Protein AF-A0A8J6M9S4-F1 (afdb_monomer)

Sequence (95 aa):
MAKPESNLDALMQDPKAASLLKNKDLLKNLVQSPDTQRLMQLLSQDGSDGLKRAAASAAKGDAGALMGIVNQVMQSKEGAGLIERIQQAAVQDKK

Structure (mmCIF, N/CA/C/O backbone):
data_AF-A0A8J6M9S4-F1
#
_entry.id   AF-A0A8J6M9S4-F1
#
loop_
_atom_site.group_PDB
_atom_site.id
_atom_site.type_symbol
_atom_site.label_atom_id
_atom_site.label_alt_id
_atom_site.label_comp_id
_atom_site.label_asym_id
_atom_site.label_entity_id
_atom_site.label_seq_id
_atom_site.pdbx_PDB_ins_code
_atom_site.Cartn_x
_atom_site.Cartn_y
_atom_site.Cartn_z
_atom_site.occupancy
_atom_site.B_iso_or_equiv
_atom_site.auth_seq_id
_atom_site.auth_comp_id
_atom_site.auth_asym_id
_atom_site.auth_atom_id
_atom_site.pdbx_PDB_model_num
ATOM 1 N N . MET A 1 1 ? 9.780 12.540 -27.647 1.00 37.41 1 MET A N 1
ATOM 2 C CA . MET A 1 1 ? 10.484 11.996 -26.466 1.00 37.41 1 MET A CA 1
ATOM 3 C C . MET A 1 1 ? 9.515 12.070 -25.296 1.00 37.41 1 MET A C 1
ATOM 5 O O . MET A 1 1 ? 9.291 13.163 -24.792 1.00 37.41 1 MET A O 1
ATOM 9 N N . ALA A 1 2 ? 8.845 10.969 -24.949 1.00 47.00 2 ALA A N 1
ATOM 10 C CA . ALA A 1 2 ? 7.998 10.932 -23.757 1.00 47.00 2 ALA A CA 1
ATOM 11 C C . ALA A 1 2 ? 8.922 10.856 -22.536 1.00 47.00 2 ALA A C 1
ATOM 13 O O . ALA A 1 2 ? 9.808 10.002 -22.491 1.00 47.00 2 ALA A O 1
ATOM 14 N N . LYS A 1 3 ? 8.784 11.798 -21.599 1.00 54.31 3 LYS A N 1
ATOM 15 C CA . LYS A 1 3 ? 9.473 11.719 -20.307 1.00 54.31 3 LYS A CA 1
ATOM 16 C C . LYS A 1 3 ? 8.988 10.439 -19.617 1.00 54.31 3 LYS A C 1
ATOM 18 O O . LYS A 1 3 ? 7.778 10.220 -19.630 1.00 54.31 3 LYS A O 1
ATOM 23 N N . PRO A 1 4 ? 9.868 9.604 -19.044 1.00 53.12 4 PRO A N 1
ATOM 24 C CA . PRO A 1 4 ? 9.409 8.552 -18.155 1.00 53.12 4 PRO A CA 1
ATOM 25 C C . PRO A 1 4 ? 8.787 9.260 -16.949 1.00 53.12 4 PRO A C 1
ATOM 27 O O . PRO A 1 4 ? 9.504 9.824 -16.125 1.00 53.12 4 PRO A O 1
ATOM 30 N N . GLU A 1 5 ? 7.457 9.346 -16.910 1.00 57.12 5 GLU A N 1
ATOM 31 C CA . GLU A 1 5 ? 6.743 9.764 -15.707 1.00 57.12 5 GLU A CA 1
ATOM 32 C C . GLU A 1 5 ? 7.127 8.758 -14.631 1.00 57.12 5 GLU A C 1
ATOM 34 O O . GLU A 1 5 ? 6.849 7.562 -14.752 1.00 57.12 5 GLU A O 1
ATOM 39 N N . SER A 1 6 ? 7.879 9.212 -13.630 1.00 62.41 6 SER A N 1
ATOM 40 C CA . SER A 1 6 ? 8.306 8.312 -12.573 1.00 62.41 6 SER A CA 1
ATOM 41 C C . SER A 1 6 ? 7.063 7.895 -11.799 1.00 62.41 6 SER A C 1
ATOM 43 O O . SER A 1 6 ? 6.102 8.647 -11.669 1.00 62.41 6 SER A O 1
ATOM 45 N N . ASN A 1 7 ? 7.088 6.709 -11.209 1.00 67.62 7 ASN A N 1
ATOM 46 C CA . ASN A 1 7 ? 5.992 6.186 -10.383 1.00 67.62 7 ASN A CA 1
ATOM 47 C C . ASN A 1 7 ? 5.563 7.192 -9.302 1.00 67.62 7 ASN A C 1
ATOM 49 O O . ASN A 1 7 ? 4.400 7.256 -8.920 1.00 67.62 7 ASN A O 1
ATOM 53 N N . LEU A 1 8 ? 6.530 7.978 -8.817 1.00 67.88 8 LEU A N 1
ATOM 54 C CA . LEU A 1 8 ? 6.322 9.057 -7.864 1.00 67.88 8 LEU A CA 1
ATOM 55 C C . LEU A 1 8 ? 5.534 10.230 -8.468 1.00 67.88 8 LEU A C 1
ATOM 57 O O . LEU A 1 8 ? 4.665 10.763 -7.791 1.00 67.88 8 LEU A O 1
ATOM 61 N N . ASP A 1 9 ? 5.791 10.592 -9.727 1.00 72.25 9 ASP A N 1
ATOM 62 C CA . ASP A 1 9 ? 5.028 11.609 -10.461 1.00 72.25 9 ASP A CA 1
ATOM 63 C C . ASP A 1 9 ? 3.580 11.152 -10.677 1.00 72.25 9 ASP A C 1
ATOM 65 O O . ASP A 1 9 ? 2.655 11.914 -10.407 1.00 72.25 9 ASP A O 1
ATOM 69 N N . ALA A 1 10 ? 3.367 9.887 -11.059 1.00 70.88 10 ALA A N 1
ATOM 70 C CA . ALA A 1 10 ? 2.025 9.311 -11.194 1.00 70.88 10 ALA A CA 1
ATOM 71 C C . ALA A 1 10 ? 1.267 9.297 -9.851 1.00 70.88 10 ALA A C 1
ATOM 73 O O . ALA A 1 10 ? 0.079 9.612 -9.791 1.00 70.88 10 ALA A O 1
ATOM 74 N N . LEU A 1 11 ? 1.965 9.008 -8.747 1.00 70.88 11 LEU A N 1
ATOM 75 C CA . LEU A 1 11 ? 1.389 9.093 -7.402 1.00 70.88 11 LEU A CA 1
ATOM 76 C C . LEU A 1 11 ? 1.080 10.543 -6.988 1.00 70.88 11 LEU A C 1
ATOM 78 O O . LEU A 1 11 ? 0.133 10.784 -6.247 1.00 70.88 11 LEU A O 1
ATOM 82 N N . MET A 1 12 ? 1.870 11.514 -7.450 1.00 77.69 12 MET A N 1
ATOM 83 C CA . MET A 1 12 ? 1.632 12.942 -7.214 1.00 77.69 12 MET A CA 1
ATOM 84 C C . MET A 1 12 ? 0.512 13.522 -8.088 1.00 77.69 12 MET A C 1
ATOM 86 O O . MET A 1 12 ? -0.062 14.549 -7.723 1.00 77.69 12 MET A O 1
ATOM 90 N N . GLN A 1 13 ? 0.191 12.883 -9.214 1.00 78.38 13 GLN A N 1
ATOM 91 C CA . GLN A 1 13 ? -0.968 13.235 -10.036 1.00 78.38 13 GLN A CA 1
ATOM 92 C C . GLN A 1 13 ? -2.288 12.803 -9.394 1.00 78.38 13 GLN A C 1
ATOM 94 O O . GLN A 1 13 ? -3.302 13.469 -9.605 1.00 78.38 13 GLN A O 1
ATOM 99 N N . ASP A 1 14 ? -2.289 11.744 -8.576 1.00 77.19 14 ASP A N 1
ATOM 100 C CA . ASP A 1 14 ? -3.464 11.400 -7.783 1.00 77.19 14 ASP A CA 1
ATOM 101 C C . ASP A 1 14 ? -3.612 12.381 -6.600 1.00 77.19 14 ASP A C 1
ATOM 103 O O . ASP A 1 14 ? -2.763 12.426 -5.705 1.00 77.19 14 ASP A O 1
ATOM 107 N N . PRO A 1 15 ? -4.691 13.181 -6.539 1.00 78.44 15 PRO A N 1
ATOM 108 C CA . PRO A 1 15 ? -4.840 14.219 -5.524 1.00 78.44 15 PRO A CA 1
ATOM 109 C C . PRO A 1 15 ? -4.954 13.656 -4.102 1.00 78.44 15 PRO A C 1
ATOM 111 O O . PRO A 1 15 ? -4.621 14.356 -3.139 1.00 78.44 15 PRO A O 1
ATOM 114 N N . LYS A 1 16 ? -5.401 12.403 -3.934 1.00 75.12 16 LYS A N 1
ATOM 115 C CA . LYS A 1 16 ? -5.493 11.763 -2.615 1.00 75.12 16 LYS A CA 1
ATOM 116 C C . LYS A 1 16 ? -4.110 11.307 -2.164 1.00 75.12 16 LYS A C 1
ATOM 118 O O . LYS A 1 16 ? -3.700 11.646 -1.055 1.00 75.12 16 LYS A O 1
ATOM 123 N N . ALA A 1 17 ? -3.364 10.629 -3.030 1.00 79.88 17 ALA A N 1
ATOM 124 C CA . ALA A 1 17 ? -2.004 10.202 -2.739 1.00 79.88 17 ALA A CA 1
ATOM 125 C C . ALA A 1 17 ? -1.052 11.395 -2.570 1.00 79.88 17 ALA A C 1
ATOM 127 O O . ALA A 1 17 ? -0.288 11.421 -1.610 1.00 79.88 17 ALA A O 1
ATOM 128 N N . ALA A 1 18 ? -1.169 12.444 -3.385 1.00 82.81 18 ALA A N 1
ATOM 129 C CA . ALA A 1 18 ? -0.420 13.687 -3.201 1.00 82.81 18 ALA A CA 1
ATOM 130 C C . ALA A 1 18 ? -0.701 14.350 -1.841 1.00 82.81 18 ALA A C 1
ATOM 132 O O . ALA A 1 18 ? 0.213 14.871 -1.201 1.00 82.81 18 ALA A O 1
ATOM 133 N N . SER A 1 19 ? -1.953 14.315 -1.370 1.00 80.19 19 SER A N 1
ATOM 134 C CA . SER A 1 19 ? -2.327 14.839 -0.047 1.00 80.19 19 SER A CA 1
ATOM 135 C C . SER A 1 19 ? -1.722 14.011 1.091 1.00 80.19 19 SER A C 1
ATOM 137 O O . SER A 1 19 ? -1.221 14.580 2.059 1.00 80.19 19 SER A O 1
ATOM 139 N N . LEU A 1 20 ? -1.702 12.682 0.954 1.00 80.94 20 LEU A N 1
ATOM 140 C CA . LEU A 1 20 ? -1.048 11.780 1.908 1.00 80.94 20 LEU A CA 1
ATOM 141 C C . LEU A 1 20 ? 0.476 11.968 1.915 1.00 80.94 20 LEU A C 1
ATOM 143 O O . LEU A 1 20 ? 1.080 12.024 2.978 1.00 80.94 20 LEU A O 1
ATOM 147 N N . LEU A 1 21 ? 1.101 12.145 0.748 1.00 81.62 21 LEU A N 1
ATOM 148 C CA . LEU A 1 21 ? 2.538 12.425 0.634 1.00 81.62 21 LEU A CA 1
ATOM 149 C C . LEU A 1 21 ? 2.924 13.768 1.272 1.00 81.62 21 LEU A C 1
ATOM 151 O O . LEU A 1 21 ? 4.006 13.890 1.850 1.00 81.62 21 LEU A O 1
ATOM 155 N N . LYS A 1 22 ? 2.045 14.775 1.180 1.00 83.94 22 LYS A N 1
ATOM 156 C CA . LYS A 1 22 ? 2.223 16.070 1.854 1.00 83.94 22 LYS A CA 1
ATOM 157 C C . LYS A 1 22 ? 2.077 15.951 3.374 1.00 83.94 22 LYS A C 1
ATOM 159 O O . LYS A 1 22 ? 2.805 16.631 4.093 1.00 83.94 22 LYS A O 1
ATOM 164 N N . ASN A 1 23 ? 1.209 15.062 3.857 1.00 86.38 23 ASN A N 1
ATOM 165 C CA . ASN A 1 23 ? 1.025 14.790 5.281 1.00 86.38 23 ASN A CA 1
ATOM 166 C C . ASN A 1 23 ? 1.857 13.589 5.757 1.00 86.38 23 ASN A C 1
ATOM 168 O O . ASN A 1 23 ? 1.374 12.462 5.884 1.00 86.38 23 ASN A O 1
ATOM 172 N N . LYS A 1 24 ? 3.125 13.856 6.086 1.00 82.56 24 LYS A N 1
ATOM 173 C CA . LYS A 1 24 ? 4.083 12.833 6.534 1.00 82.56 24 LYS A CA 1
ATOM 174 C C . LYS A 1 24 ? 3.639 12.059 7.779 1.00 82.56 24 LYS A C 1
ATOM 176 O O . LYS A 1 24 ? 3.932 10.871 7.850 1.00 82.56 24 LYS A O 1
ATOM 181 N N . ASP A 1 25 ? 2.972 12.694 8.740 1.00 86.12 25 ASP A N 1
ATOM 182 C CA . ASP A 1 25 ? 2.501 12.027 9.965 1.00 86.12 25 ASP A CA 1
ATOM 183 C C . ASP A 1 25 ? 1.385 11.023 9.672 1.00 86.12 25 ASP A C 1
ATOM 185 O O . ASP A 1 25 ? 1.442 9.879 10.107 1.00 86.12 25 ASP A O 1
ATOM 189 N N . LEU A 1 26 ? 0.441 11.415 8.823 1.00 83.31 26 LEU A N 1
ATOM 190 C CA . LEU A 1 26 ? -0.636 10.563 8.321 1.00 83.31 26 LEU A CA 1
ATOM 191 C C . LEU A 1 26 ? -0.093 9.389 7.505 1.00 83.31 26 LEU A C 1
ATOM 193 O O . LEU A 1 26 ? -0.496 8.248 7.709 1.00 83.31 26 LEU A O 1
ATOM 197 N N . LEU A 1 27 ? 0.878 9.650 6.625 1.00 84.38 27 LEU A N 1
ATOM 198 C CA . LEU A 1 27 ? 1.565 8.600 5.878 1.00 84.38 27 LEU A CA 1
ATOM 199 C C . LEU A 1 27 ? 2.324 7.645 6.807 1.00 84.38 27 LEU A C 1
ATOM 201 O O . LEU A 1 27 ? 2.275 6.436 6.602 1.00 84.38 27 LEU A O 1
ATOM 205 N N . LYS A 1 28 ? 3.012 8.160 7.833 1.00 85.81 28 LYS A N 1
ATOM 206 C CA . LYS A 1 28 ? 3.703 7.331 8.831 1.00 85.81 28 LYS A CA 1
ATOM 207 C C . LYS A 1 28 ? 2.722 6.468 9.613 1.00 85.81 28 LYS A C 1
ATOM 209 O O . LYS A 1 28 ? 2.943 5.265 9.687 1.00 85.81 28 LYS A O 1
ATOM 214 N N . 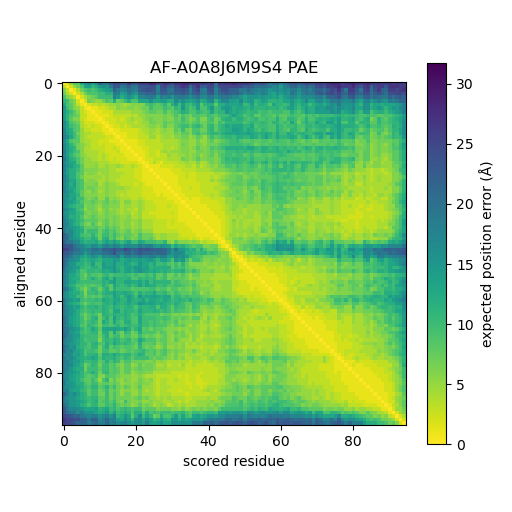ASN A 1 29 ? 1.635 7.051 10.114 1.00 87.00 29 ASN A N 1
ATOM 215 C CA . ASN A 1 29 ? 0.580 6.324 10.819 1.00 87.00 29 ASN A CA 1
ATOM 216 C C . ASN A 1 29 ? -0.027 5.238 9.927 1.00 87.00 29 ASN A C 1
ATOM 218 O O . ASN A 1 29 ? -0.220 4.108 10.368 1.00 87.00 29 ASN A O 1
ATOM 222 N N . LEU A 1 30 ? -0.249 5.548 8.648 1.00 86.25 30 LEU A N 1
ATOM 223 C CA . LEU A 1 30 ? -0.747 4.584 7.677 1.00 86.25 30 LEU A CA 1
A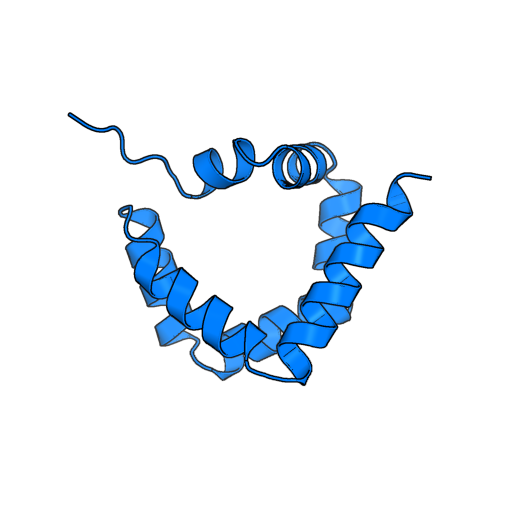TOM 224 C C . LEU A 1 30 ? 0.256 3.453 7.442 1.00 86.25 30 LEU A C 1
ATOM 226 O O . LEU A 1 30 ? -0.130 2.295 7.491 1.00 86.25 30 LEU A O 1
ATOM 230 N N . VAL A 1 31 ? 1.540 3.750 7.228 1.00 86.12 31 VAL A N 1
ATOM 231 C CA . VAL A 1 31 ? 2.591 2.737 7.000 1.00 86.12 31 VAL A CA 1
ATOM 232 C C . VAL A 1 31 ? 2.842 1.874 8.240 1.00 86.12 31 VAL A C 1
ATOM 234 O O . VAL A 1 31 ? 3.126 0.684 8.114 1.00 86.12 31 VAL A O 1
ATOM 237 N N . GLN A 1 32 ? 2.721 2.457 9.432 1.00 87.00 32 GLN A N 1
ATOM 238 C CA . GLN A 1 32 ? 2.836 1.752 10.709 1.00 87.00 32 GLN A CA 1
ATOM 239 C C . GLN A 1 32 ? 1.546 1.030 11.113 1.00 87.00 32 GLN A C 1
ATOM 241 O O . GLN A 1 32 ? 1.563 0.275 12.082 1.00 87.00 32 GLN A O 1
ATOM 246 N N . SER A 1 33 ? 0.446 1.233 10.379 1.00 89.50 33 SER A N 1
ATOM 247 C CA . SER A 1 33 ? -0.813 0.547 10.640 1.00 89.50 33 SER A CA 1
ATOM 248 C C . SER A 1 33 ? -0.652 -0.965 10.451 1.00 89.50 33 SER A C 1
ATOM 250 O O . SER A 1 33 ? -0.048 -1.398 9.458 1.00 89.50 33 SER A O 1
ATOM 252 N N . PRO A 1 34 ? -1.240 -1.784 11.342 1.00 87.94 34 PRO A N 1
ATOM 253 C CA . PRO A 1 34 ? -1.220 -3.236 11.210 1.00 87.94 34 PRO A CA 1
ATOM 254 C C . PRO A 1 34 ? -1.799 -3.713 9.873 1.00 87.94 34 PRO A C 1
ATOM 256 O O . PRO A 1 34 ? -1.287 -4.681 9.309 1.00 87.94 34 PRO A O 1
ATOM 259 N N . ASP A 1 35 ? -2.806 -3.026 9.320 1.00 87.94 35 ASP A N 1
ATOM 260 C CA . ASP A 1 35 ? -3.371 -3.385 8.014 1.00 87.94 35 ASP A CA 1
A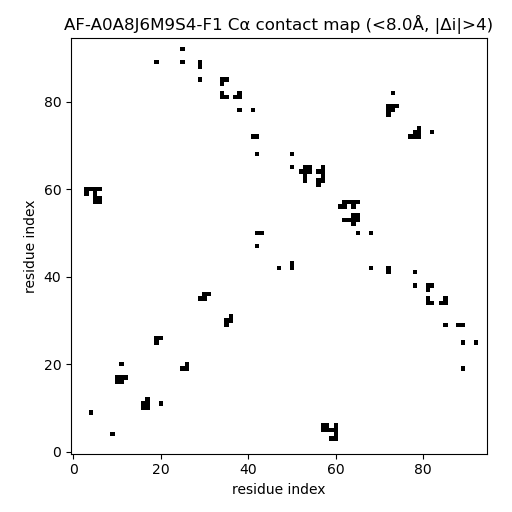TOM 261 C C . ASP A 1 35 ? -2.358 -3.160 6.877 1.00 87.94 35 ASP A C 1
ATOM 263 O O . ASP A 1 35 ? -2.208 -4.012 6.001 1.00 87.94 35 ASP A O 1
ATOM 267 N N . THR A 1 36 ? -1.588 -2.067 6.909 1.00 87.00 36 THR A N 1
ATOM 268 C CA . THR A 1 36 ? -0.550 -1.792 5.899 1.00 87.00 36 THR A CA 1
ATOM 269 C C . THR A 1 36 ? 0.640 -2.733 6.035 1.00 87.00 36 THR A C 1
ATOM 271 O O . THR A 1 36 ? 1.184 -3.196 5.032 1.00 87.00 36 THR A O 1
ATOM 274 N N . GLN A 1 37 ? 1.025 -3.083 7.263 1.00 89.19 37 GLN A N 1
ATOM 275 C CA . GLN A 1 37 ? 2.052 -4.097 7.504 1.00 89.19 37 GLN A CA 1
ATOM 276 C C . GLN A 1 37 ? 1.612 -5.473 6.989 1.00 89.19 37 GLN A C 1
ATOM 278 O O . GLN A 1 37 ? 2.402 -6.165 6.346 1.00 89.19 37 GLN A O 1
ATOM 283 N N . ARG A 1 38 ? 0.346 -5.853 7.206 1.00 88.88 38 ARG A N 1
ATOM 284 C CA . ARG A 1 38 ? -0.248 -7.082 6.655 1.00 88.88 38 ARG A CA 1
ATOM 285 C C . ARG A 1 38 ? -0.299 -7.061 5.131 1.00 88.88 38 ARG A C 1
ATOM 287 O O . ARG A 1 38 ? 0.083 -8.047 4.507 1.00 88.88 38 ARG A O 1
ATOM 294 N N . LEU A 1 39 ? -0.686 -5.936 4.530 1.00 85.38 39 LEU A N 1
ATOM 295 C CA . LEU A 1 39 ? -0.674 -5.764 3.078 1.00 85.38 39 LEU A CA 1
ATOM 296 C C . LEU A 1 39 ? 0.742 -5.942 2.513 1.00 85.38 39 LEU A C 1
ATOM 298 O O . LEU A 1 39 ? 0.933 -6.700 1.568 1.00 85.38 39 LEU A O 1
ATOM 302 N N . MET A 1 40 ? 1.745 -5.305 3.122 1.00 84.06 40 MET A N 1
ATOM 303 C CA . MET A 1 40 ? 3.152 -5.463 2.737 1.00 84.06 40 MET A CA 1
ATOM 304 C C . MET A 1 40 ? 3.630 -6.907 2.899 1.00 84.06 40 MET A C 1
ATOM 306 O O . MET A 1 40 ? 4.374 -7.400 2.053 1.00 84.06 40 MET A O 1
ATOM 310 N N . GLN A 1 41 ? 3.200 -7.603 3.954 1.00 84.81 41 GLN A N 1
ATOM 311 C CA . GLN A 1 41 ? 3.511 -9.018 4.157 1.00 84.81 41 GLN A CA 1
ATOM 312 C C . GLN A 1 41 ? 2.876 -9.915 3.098 1.00 84.81 41 GLN A C 1
ATOM 314 O O . GLN A 1 41 ? 3.540 -10.854 2.676 1.00 84.81 41 GLN A O 1
ATOM 319 N N . LEU A 1 42 ? 1.643 -9.648 2.660 1.00 82.19 42 LEU A N 1
ATOM 320 C CA . LEU A 1 42 ? 1.012 -10.372 1.550 1.00 82.19 42 LEU A CA 1
ATOM 321 C C . LEU A 1 42 ? 1.748 -10.114 0.237 1.00 82.19 42 LEU A C 1
ATOM 323 O O . LEU A 1 42 ? 2.118 -11.052 -0.462 1.00 82.19 42 LEU A O 1
ATOM 327 N N . LEU A 1 43 ? 2.043 -8.844 -0.043 1.00 78.88 43 LEU A N 1
ATOM 328 C CA . LEU A 1 43 ? 2.786 -8.424 -1.230 1.00 78.88 43 LEU A CA 1
ATOM 329 C C . LEU A 1 43 ? 4.198 -9.036 -1.271 1.00 78.88 43 LEU A C 1
ATOM 331 O O . LEU A 1 43 ? 4.712 -9.363 -2.337 1.00 78.88 43 LEU A O 1
ATOM 335 N N . SER A 1 44 ? 4.821 -9.201 -0.100 1.00 76.69 44 SER A N 1
ATOM 336 C CA . SER A 1 44 ? 6.153 -9.797 0.052 1.00 76.69 44 SER A CA 1
ATOM 337 C C . SER A 1 44 ? 6.129 -11.328 0.061 1.00 76.69 44 SER A C 1
ATOM 339 O O . SER A 1 44 ? 7.094 -11.937 -0.397 1.00 76.69 44 SER A O 1
ATOM 341 N N . GLN A 1 45 ? 5.062 -11.948 0.582 1.00 74.06 45 GLN A N 1
ATOM 342 C CA . GLN A 1 45 ? 4.880 -13.406 0.591 1.00 74.06 45 GLN A CA 1
ATOM 343 C C . GLN A 1 45 ? 4.719 -13.962 -0.818 1.00 74.06 45 GLN A C 1
ATOM 345 O O . GLN A 1 45 ? 5.260 -15.024 -1.107 1.00 74.06 45 GLN A O 1
ATOM 350 N N . ASP A 1 46 ? 4.017 -13.238 -1.688 1.00 63.81 46 ASP A N 1
ATOM 351 C CA . ASP A 1 46 ? 3.767 -13.687 -3.058 1.00 63.81 46 ASP A CA 1
ATOM 352 C C . ASP A 1 46 ? 4.988 -13.511 -3.981 1.00 63.81 46 ASP A C 1
ATOM 354 O O . ASP A 1 46 ? 5.124 -14.161 -5.014 1.00 63.81 46 ASP A O 1
ATOM 358 N N . GLY A 1 47 ? 5.958 -12.684 -3.585 1.00 59.47 47 GLY A N 1
ATOM 359 C CA . GLY A 1 47 ? 7.223 -12.630 -4.298 1.00 59.47 47 GLY A CA 1
ATOM 360 C C . GLY A 1 47 ? 8.091 -11.465 -3.883 1.00 59.47 47 GLY A C 1
ATOM 361 O O . GLY A 1 47 ? 8.001 -10.382 -4.450 1.00 59.47 47 GLY A O 1
ATOM 362 N N . SER A 1 48 ? 9.036 -11.704 -2.984 1.00 63.28 48 SER A N 1
ATOM 363 C CA . SER A 1 48 ? 10.142 -10.774 -2.746 1.00 63.28 48 SER A CA 1
ATOM 364 C C . SER A 1 48 ? 10.946 -10.499 -4.030 1.00 63.28 48 SER A C 1
ATOM 366 O O 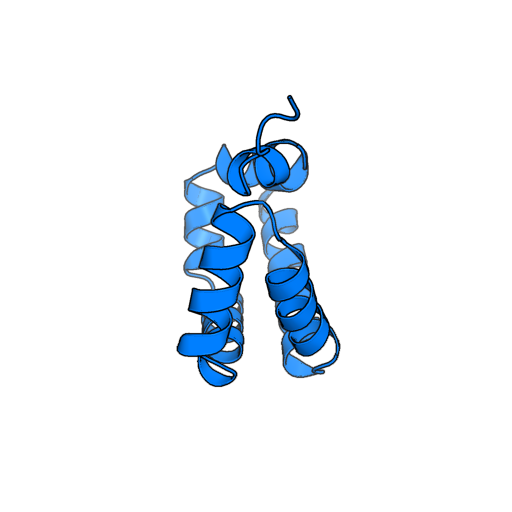. SER A 1 48 ? 11.388 -9.370 -4.236 1.00 63.28 48 SER A O 1
ATOM 368 N N . ASP A 1 49 ? 11.070 -11.478 -4.933 1.00 69.62 49 ASP A N 1
ATOM 369 C CA . ASP A 1 49 ? 11.630 -11.299 -6.280 1.00 69.62 49 ASP A CA 1
ATOM 370 C C . ASP A 1 49 ? 10.630 -10.686 -7.269 1.00 69.62 49 ASP A C 1
ATOM 372 O O . ASP A 1 49 ? 10.989 -9.772 -8.010 1.00 69.62 49 ASP A O 1
ATOM 376 N N . GLY A 1 50 ? 9.369 -11.133 -7.265 1.00 72.75 50 GLY A N 1
ATOM 377 C CA . GLY A 1 50 ? 8.319 -10.628 -8.162 1.00 72.75 50 GLY A CA 1
ATOM 378 C C . GLY A 1 50 ? 8.023 -9.143 -7.945 1.00 72.75 50 GLY A C 1
ATOM 379 O O . GLY A 1 50 ? 8.019 -8.363 -8.896 1.00 72.75 50 GLY A O 1
ATOM 380 N N . LEU A 1 51 ? 7.893 -8.729 -6.685 1.00 78.50 51 LEU A N 1
ATOM 381 C CA . LEU A 1 51 ? 7.677 -7.344 -6.283 1.00 78.50 51 LEU A CA 1
ATOM 382 C C . LEU A 1 51 ? 8.885 -6.460 -6.592 1.00 78.50 51 LEU A C 1
ATOM 384 O O . LEU A 1 51 ? 8.712 -5.366 -7.122 1.00 78.50 51 LEU A O 1
ATOM 388 N N . LYS A 1 52 ? 10.114 -6.924 -6.326 1.00 78.94 52 LYS A N 1
ATOM 389 C CA . LYS A 1 52 ? 11.332 -6.179 -6.697 1.00 78.94 52 LYS A CA 1
ATOM 390 C C . LYS A 1 52 ? 11.442 -5.996 -8.205 1.00 78.94 52 LYS A C 1
ATOM 392 O O . LYS A 1 52 ? 11.813 -4.919 -8.665 1.00 78.94 52 LYS A O 1
ATOM 397 N N . ARG A 1 53 ? 11.110 -7.029 -8.981 1.00 79.44 53 ARG A N 1
ATOM 398 C CA . ARG A 1 5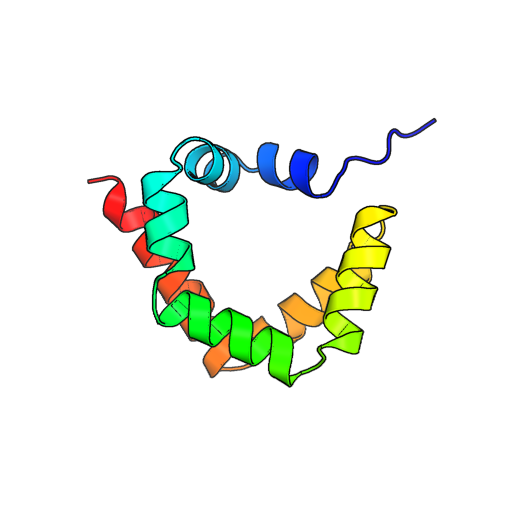3 ? 11.153 -6.992 -10.447 1.00 79.44 53 ARG A CA 1
ATOM 399 C C . ARG A 1 53 ? 10.065 -6.087 -11.009 1.00 79.44 53 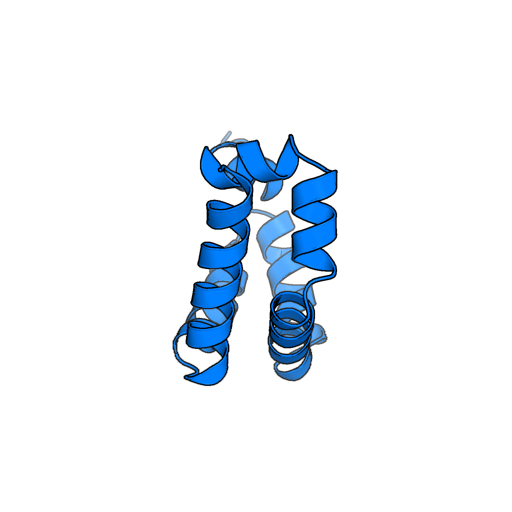ARG A C 1
ATOM 401 O O . ARG A 1 53 ? 10.357 -5.290 -11.890 1.00 79.44 53 ARG A O 1
ATOM 408 N N . ALA A 1 54 ? 8.863 -6.131 -10.443 1.00 79.06 54 ALA A N 1
ATOM 409 C CA . ALA A 1 54 ? 7.784 -5.213 -10.780 1.00 79.06 54 ALA A CA 1
ATOM 410 C C . ALA A 1 54 ? 8.125 -3.763 -10.416 1.00 79.06 54 ALA A C 1
ATOM 412 O O . ALA A 1 54 ? 7.928 -2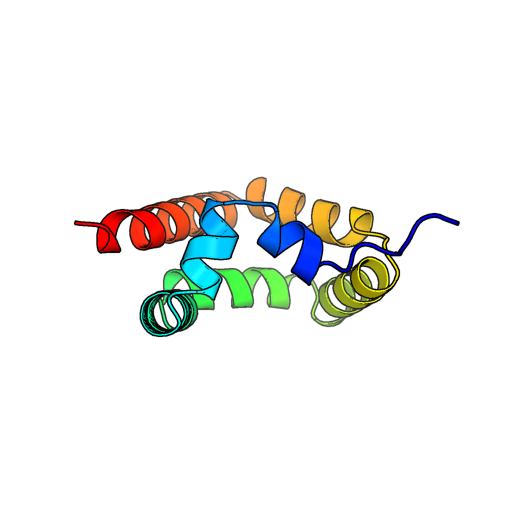.871 -11.234 1.00 79.06 54 ALA A O 1
ATOM 413 N N . ALA A 1 55 ? 8.719 -3.524 -9.244 1.00 77.75 55 ALA A N 1
ATOM 414 C CA . ALA A 1 55 ? 9.210 -2.207 -8.849 1.00 77.75 55 ALA A CA 1
ATOM 415 C C . ALA A 1 55 ? 10.328 -1.708 -9.782 1.00 77.75 55 ALA A C 1
ATOM 417 O O . ALA A 1 55 ? 10.343 -0.533 -10.145 1.00 77.75 55 ALA A O 1
ATOM 418 N N . ALA A 1 56 ? 11.231 -2.592 -10.219 1.00 81.19 56 ALA A N 1
ATOM 419 C CA . ALA A 1 56 ? 12.285 -2.266 -11.178 1.00 81.19 56 ALA A CA 1
ATOM 420 C C . ALA A 1 56 ? 11.743 -1.994 -12.593 1.00 81.19 56 ALA A C 1
ATOM 422 O O . ALA A 1 56 ? 12.241 -1.091 -13.263 1.00 81.19 56 ALA A O 1
ATOM 423 N N . SER A 1 57 ? 10.733 -2.741 -13.049 1.00 82.06 57 SER A N 1
ATOM 424 C CA . SER A 1 57 ? 10.027 -2.483 -14.311 1.00 82.06 57 SER A CA 1
ATOM 425 C C . SER A 1 57 ? 9.270 -1.160 -14.255 1.00 82.06 57 SER A C 1
ATOM 427 O O . SER A 1 57 ? 9.417 -0.336 -15.154 1.00 82.06 57 SER A O 1
ATOM 429 N N . ALA A 1 58 ? 8.573 -0.890 -13.153 1.00 77.00 58 ALA A N 1
ATOM 430 C CA . ALA A 1 58 ? 7.870 0.368 -12.952 1.00 77.00 58 ALA A CA 1
ATOM 431 C C . ALA A 1 58 ? 8.839 1.545 -12.918 1.00 77.00 58 ALA A C 1
ATOM 433 O O . ALA A 1 58 ? 8.629 2.523 -13.617 1.00 77.00 58 ALA A O 1
ATOM 434 N N . ALA A 1 59 ? 9.972 1.422 -12.218 1.00 76.56 59 ALA A N 1
ATOM 435 C CA . ALA A 1 59 ? 11.034 2.432 -12.245 1.00 76.56 59 ALA A CA 1
ATOM 436 C C . ALA A 1 59 ? 11.589 2.713 -13.659 1.00 76.56 59 ALA A C 1
ATOM 438 O O . ALA A 1 59 ? 12.193 3.759 -13.879 1.00 76.56 59 ALA A O 1
ATOM 439 N N . LYS A 1 60 ? 11.381 1.802 -14.619 1.00 79.56 60 LYS A N 1
ATOM 440 C CA . LYS A 1 60 ? 11.709 1.981 -16.043 1.00 79.56 60 LYS A CA 1
ATOM 441 C C . LYS A 1 60 ? 10.526 2.482 -16.890 1.00 79.56 60 LYS A C 1
ATOM 443 O O . LYS A 1 60 ? 10.692 2.646 -18.095 1.00 79.56 60 LYS A O 1
ATOM 448 N N . GLY A 1 61 ? 9.365 2.733 -16.283 1.00 72.25 61 GLY A N 1
ATOM 449 C CA . GLY A 1 61 ? 8.127 3.182 -16.929 1.00 72.25 61 GLY A CA 1
ATOM 450 C C . GLY A 1 61 ? 7.112 2.071 -17.227 1.00 72.25 61 GLY A C 1
ATOM 451 O O . GLY A 1 61 ? 6.060 2.352 -17.794 1.00 72.25 61 GLY A O 1
ATOM 452 N N . ASP A 1 62 ? 7.389 0.819 -16.853 1.00 78.44 62 ASP A N 1
ATOM 453 C CA . ASP A 1 62 ? 6.492 -0.321 -17.073 1.00 78.44 62 ASP A CA 1
ATOM 454 C C . ASP A 1 62 ? 5.766 -0.701 -15.776 1.00 78.44 62 ASP A C 1
ATOM 456 O O . ASP A 1 62 ? 6.238 -1.494 -14.955 1.00 78.44 62 ASP A O 1
ATOM 460 N N . ALA A 1 63 ? 4.592 -0.104 -15.585 1.00 75.38 63 ALA A N 1
ATOM 461 C CA . ALA A 1 63 ? 3.728 -0.387 -14.445 1.00 75.38 63 ALA A CA 1
ATOM 462 C C . ALA A 1 63 ? 2.916 -1.689 -14.596 1.00 75.38 63 ALA A C 1
ATOM 464 O O . ALA A 1 63 ? 2.229 -2.074 -13.649 1.00 75.38 63 ALA A O 1
ATOM 465 N N . GLY A 1 64 ? 2.980 -2.388 -15.738 1.00 80.50 64 GLY A N 1
ATOM 466 C CA . GLY A 1 64 ? 2.156 -3.572 -16.006 1.00 80.50 64 GLY A CA 1
ATOM 467 C C . GLY A 1 64 ? 2.440 -4.712 -15.029 1.00 80.50 64 GLY A C 1
ATOM 468 O O . GLY A 1 64 ? 1.521 -5.351 -14.516 1.00 80.50 64 GLY A O 1
ATOM 469 N N . ALA A 1 65 ? 3.715 -4.895 -14.680 1.00 79.31 65 ALA A N 1
ATOM 470 C CA . ALA A 1 65 ? 4.128 -5.865 -13.670 1.00 79.31 65 ALA A CA 1
ATOM 471 C C . ALA A 1 65 ? 3.599 -5.517 -12.265 1.00 79.31 65 ALA A C 1
ATOM 473 O O . ALA A 1 65 ? 3.167 -6.410 -11.538 1.00 79.31 65 ALA A O 1
ATOM 474 N N . LEU A 1 66 ? 3.579 -4.231 -11.885 1.00 77.56 66 LEU A N 1
ATOM 475 C CA . LEU A 1 66 ? 2.980 -3.804 -10.614 1.00 77.56 66 LEU A CA 1
ATOM 476 C C . LEU A 1 66 ? 1.462 -3.994 -10.623 1.00 77.56 66 LEU A C 1
ATOM 478 O O . LEU A 1 66 ? 0.911 -4.480 -9.640 1.00 77.56 66 LEU A O 1
ATOM 482 N N . MET A 1 67 ? 0.792 -3.657 -11.729 1.00 80.56 67 MET A N 1
ATOM 483 C CA . MET A 1 67 ? -0.655 -3.841 -11.870 1.00 80.56 67 MET A CA 1
ATOM 484 C C . MET A 1 67 ? -1.057 -5.311 -11.746 1.00 80.56 67 MET A C 1
ATOM 486 O O . MET A 1 67 ? -2.064 -5.596 -11.108 1.00 80.56 67 MET A O 1
ATOM 490 N N . GLY A 1 68 ? -0.265 -6.244 -12.284 1.00 82.38 68 GLY A N 1
ATOM 491 C CA . GLY A 1 68 ? -0.500 -7.680 -12.109 1.00 82.38 68 GLY A CA 1
ATOM 492 C C . GLY A 1 68 ? -0.484 -8.103 -10.638 1.00 82.38 68 GLY A C 1
ATOM 493 O O . GLY A 1 68 ? -1.411 -8.769 -10.181 1.00 82.38 68 GLY A O 1
ATOM 494 N N . ILE A 1 69 ? 0.516 -7.644 -9.878 1.00 79.75 69 ILE A N 1
ATOM 495 C CA . ILE A 1 69 ? 0.624 -7.932 -8.440 1.00 79.75 69 ILE A CA 1
ATOM 496 C C . ILE A 1 69 ? -0.546 -7.308 -7.672 1.00 79.75 69 ILE A C 1
ATOM 498 O O . ILE A 1 69 ? -1.181 -7.977 -6.860 1.00 79.75 69 ILE A O 1
ATOM 502 N N . VAL A 1 70 ? -0.866 -6.038 -7.938 1.00 79.31 70 VAL A N 1
ATOM 503 C CA . VAL A 1 70 ? -1.990 -5.349 -7.282 1.00 79.31 70 VAL A CA 1
ATOM 504 C C . VAL A 1 70 ? -3.309 -6.054 -7.588 1.00 79.31 70 VAL A C 1
ATOM 506 O O . VAL A 1 70 ? -4.102 -6.275 -6.678 1.00 79.31 70 VAL A O 1
ATOM 509 N N . ASN A 1 71 ? -3.530 -6.466 -8.837 1.00 83.81 71 ASN A N 1
ATOM 510 C CA . ASN A 1 71 ? -4.734 -7.190 -9.231 1.00 83.81 71 ASN A CA 1
ATOM 511 C C . ASN A 1 71 ? -4.839 -8.538 -8.502 1.00 83.81 71 ASN A C 1
ATOM 513 O O . ASN A 1 71 ? -5.905 -8.882 -8.005 1.00 83.81 71 ASN A O 1
ATOM 517 N N . GLN A 1 72 ? -3.729 -9.259 -8.340 1.00 82.50 72 GLN A N 1
ATOM 518 C CA . GLN A 1 72 ? -3.707 -10.514 -7.586 1.00 82.50 72 GLN A CA 1
ATOM 519 C C . GLN A 1 72 ? -4.045 -10.308 -6.101 1.00 82.50 72 GLN A C 1
ATOM 521 O O . GLN A 1 72 ? -4.814 -11.073 -5.517 1.00 82.50 72 GLN A O 1
ATOM 526 N N . VAL A 1 73 ? -3.543 -9.230 -5.496 1.00 83.06 73 VAL A N 1
ATOM 527 C CA . VAL A 1 73 ? -3.906 -8.844 -4.125 1.00 83.06 73 VAL A CA 1
ATOM 528 C C . VAL A 1 73 ? -5.383 -8.461 -4.027 1.00 83.06 73 VAL A C 1
ATOM 530 O O . VAL A 1 73 ? -6.052 -8.886 -3.089 1.00 83.06 73 VAL A O 1
ATOM 533 N N . MET A 1 74 ? -5.921 -7.714 -4.994 1.00 84.44 74 MET A N 1
ATOM 534 C CA . MET A 1 74 ? -7.345 -7.346 -5.027 1.00 84.44 74 MET A CA 1
ATOM 535 C C . MET A 1 74 ? -8.269 -8.539 -5.300 1.00 84.44 74 MET A C 1
ATOM 537 O O . MET A 1 74 ? -9.417 -8.537 -4.868 1.00 84.44 74 MET A O 1
ATOM 541 N N . GLN A 1 75 ? -7.786 -9.571 -5.992 1.00 85.94 75 GLN A N 1
ATOM 542 C CA . GLN A 1 75 ? -8.516 -10.827 -6.177 1.00 85.94 75 GLN A CA 1
ATOM 543 C C . GLN A 1 75 ? -8.503 -11.702 -4.915 1.00 85.94 75 GLN A C 1
ATOM 545 O O . GLN A 1 75 ? -9.378 -12.555 -4.744 1.00 85.94 75 GLN A O 1
ATOM 550 N N . SER A 1 76 ? -7.551 -11.484 -4.005 1.00 86.56 76 SER A N 1
ATOM 551 C CA . SER A 1 76 ? -7.537 -12.135 -2.700 1.00 86.56 76 SER A CA 1
ATOM 552 C C . SER A 1 76 ? -8.536 -11.474 -1.751 1.00 86.56 76 SER A C 1
ATOM 554 O O . SER A 1 76 ? -8.525 -10.259 -1.552 1.00 86.56 76 SER A O 1
ATOM 556 N N . LYS A 1 77 ? -9.369 -12.290 -1.088 1.00 84.19 77 LYS A N 1
ATOM 557 C CA . LYS A 1 77 ? -10.311 -11.812 -0.059 1.00 84.19 77 LYS A CA 1
ATOM 558 C C . LYS A 1 77 ? -9.605 -11.052 1.065 1.00 84.19 77 LYS A C 1
ATOM 560 O O . LYS A 1 77 ? -10.154 -10.085 1.585 1.00 84.19 77 LYS A O 1
ATOM 565 N N . GLU A 1 78 ? -8.405 -11.493 1.441 1.00 87.06 78 GLU A N 1
ATOM 566 C CA . GLU A 1 78 ? -7.619 -10.831 2.484 1.00 87.06 78 GLU A CA 1
ATOM 567 C C . GLU A 1 78 ? -7.035 -9.507 1.972 1.00 87.06 78 GLU A C 1
ATOM 569 O O . GLU A 1 78 ? -7.155 -8.482 2.640 1.00 87.06 78 GLU A O 1
ATOM 574 N N . GLY A 1 79 ? -6.482 -9.497 0.756 1.00 86.50 79 GLY A N 1
ATOM 575 C CA . GLY A 1 79 ? -5.869 -8.307 0.166 1.00 86.50 79 GLY A CA 1
ATOM 576 C C . GLY A 1 79 ? -6.866 -7.181 -0.119 1.00 86.50 79 GLY A C 1
ATOM 577 O O . GLY A 1 79 ? -6.612 -6.037 0.258 1.00 86.50 79 GLY A O 1
ATOM 578 N N . ALA A 1 80 ? -8.026 -7.496 -0.701 1.00 88.62 80 ALA A N 1
ATOM 579 C CA . ALA A 1 80 ? -9.088 -6.516 -0.940 1.00 88.62 80 ALA A CA 1
ATOM 580 C C . ALA A 1 80 ? -9.582 -5.868 0.364 1.00 88.62 80 ALA A C 1
ATOM 582 O O . ALA A 1 80 ? -9.649 -4.643 0.459 1.00 88.62 80 ALA A O 1
ATOM 583 N N . GLY A 1 81 ? -9.844 -6.678 1.398 1.00 89.75 81 GLY A N 1
ATOM 584 C CA . GLY A 1 81 ? -10.307 -6.176 2.693 1.00 89.75 81 GLY A CA 1
ATOM 585 C C . GLY A 1 81 ? -9.272 -5.302 3.406 1.00 89.75 81 GLY A C 1
ATOM 586 O O . GLY A 1 81 ? -9.635 -4.312 4.041 1.00 89.75 81 GLY A O 1
ATOM 587 N N . LEU A 1 82 ? -7.980 -5.624 3.279 1.00 89.25 82 LEU A N 1
ATOM 588 C CA . LEU A 1 82 ? -6.901 -4.784 3.809 1.00 89.25 82 LEU A CA 1
ATOM 589 C C . LEU A 1 82 ? -6.822 -3.440 3.077 1.0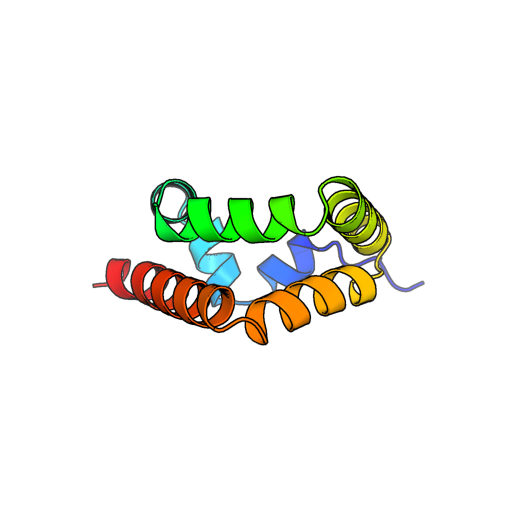0 89.25 82 LEU A C 1
ATOM 591 O O . LEU A 1 82 ? -6.737 -2.402 3.729 1.00 89.25 82 LEU A O 1
ATOM 595 N N . ILE A 1 83 ? -6.908 -3.438 1.742 1.00 86.75 83 ILE A N 1
ATOM 596 C CA . ILE A 1 83 ? -6.904 -2.201 0.944 1.00 86.75 83 ILE A CA 1
ATOM 597 C C . ILE A 1 83 ? -8.085 -1.304 1.331 1.00 86.75 83 ILE A C 1
ATOM 599 O O . ILE A 1 83 ? -7.894 -0.104 1.530 1.00 86.75 83 ILE A O 1
ATOM 603 N N . GLU A 1 84 ? -9.284 -1.864 1.504 1.00 87.94 84 GLU A N 1
ATOM 604 C CA . GLU A 1 84 ? -10.453 -1.094 1.943 1.00 87.94 84 GLU A CA 1
ATOM 605 C C . GLU A 1 84 ? -10.255 -0.464 3.328 1.00 87.94 84 GLU A C 1
ATOM 607 O O . GLU A 1 84 ? -10.571 0.711 3.519 1.00 87.94 84 GLU A O 1
ATOM 612 N N . ARG A 1 85 ? -9.679 -1.193 4.291 1.00 87.06 85 ARG A N 1
ATOM 613 C CA . ARG A 1 85 ? -9.403 -0.656 5.638 1.00 87.06 85 ARG A CA 1
ATOM 614 C C . ARG A 1 85 ? -8.345 0.438 5.627 1.00 87.06 85 ARG A C 1
ATOM 616 O O . ARG A 1 85 ? -8.521 1.459 6.284 1.00 87.06 85 ARG A O 1
ATOM 623 N N . ILE A 1 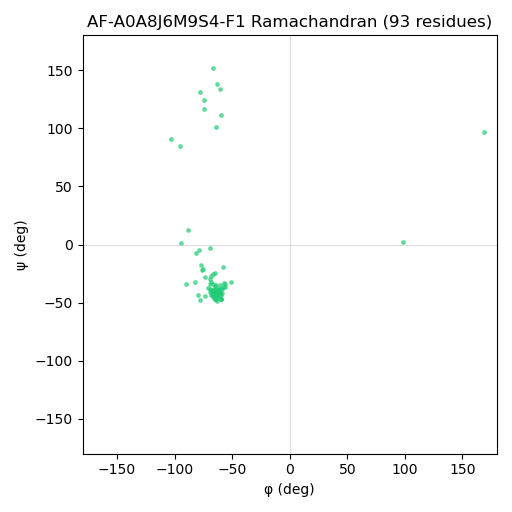86 ? -7.283 0.264 4.845 1.00 85.94 86 ILE A N 1
ATOM 624 C CA . ILE A 1 86 ? -6.241 1.283 4.647 1.00 85.94 86 ILE A CA 1
ATOM 625 C C . ILE A 1 86 ? -6.856 2.533 4.008 1.00 85.94 86 ILE A C 1
ATOM 627 O O . ILE A 1 86 ? -6.590 3.649 4.452 1.00 85.94 86 ILE A O 1
ATOM 631 N N . GLN A 1 87 ? -7.723 2.361 3.005 1.00 82.38 87 GLN A N 1
ATOM 632 C CA . GLN A 1 87 ? -8.445 3.460 2.365 1.00 82.38 87 GLN A CA 1
ATOM 633 C C . GLN A 1 87 ? -9.340 4.198 3.369 1.00 82.38 87 GLN A C 1
ATOM 635 O O . GLN A 1 87 ? -9.361 5.428 3.370 1.00 82.38 87 GLN A O 1
ATOM 640 N N . GLN A 1 88 ? -10.047 3.471 4.238 1.00 83.44 88 GLN A N 1
ATOM 641 C CA . GLN A 1 88 ? -10.870 4.056 5.297 1.00 83.44 88 GLN A CA 1
ATOM 642 C C . GLN A 1 88 ? -10.022 4.801 6.333 1.00 83.44 88 GLN A C 1
ATOM 644 O O . GLN A 1 88 ? -10.336 5.948 6.640 1.00 83.44 88 GLN A O 1
ATOM 649 N N . ALA A 1 89 ? -8.920 4.214 6.806 1.00 80.06 89 ALA A N 1
ATOM 650 C CA . ALA A 1 89 ? -8.005 4.848 7.757 1.00 80.06 89 ALA A CA 1
ATOM 651 C C . ALA A 1 89 ? -7.389 6.140 7.189 1.00 80.06 89 ALA A C 1
ATOM 653 O O . ALA A 1 89 ? -7.355 7.165 7.864 1.00 80.06 89 ALA A O 1
ATOM 654 N N . ALA A 1 90 ? -6.992 6.127 5.913 1.00 75.81 90 ALA A N 1
ATOM 655 C CA . ALA A 1 90 ? -6.457 7.297 5.219 1.00 75.81 90 ALA A CA 1
ATOM 656 C C . ALA A 1 90 ? -7.489 8.428 5.022 1.00 75.81 90 ALA A C 1
ATOM 658 O O . ALA A 1 90 ? -7.111 9.589 4.868 1.00 75.81 90 ALA A O 1
ATOM 659 N N . VAL A 1 91 ? -8.788 8.104 4.993 1.00 71.31 91 VAL A N 1
ATOM 660 C CA . VAL A 1 91 ? -9.885 9.081 4.862 1.00 71.31 91 VAL A CA 1
ATOM 661 C C . VAL A 1 91 ? -10.370 9.583 6.227 1.00 71.31 91 VAL A C 1
ATOM 663 O O . VAL A 1 91 ? -10.756 10.746 6.336 1.00 71.31 91 VAL A O 1
ATOM 666 N N . GLN A 1 92 ? -10.353 8.738 7.262 1.00 63.06 92 GLN A N 1
ATOM 667 C CA . GLN A 1 92 ? -10.882 9.058 8.593 1.00 63.06 92 GLN A CA 1
ATOM 668 C C . GLN A 1 92 ? -10.060 10.098 9.361 1.00 63.06 92 GLN A C 1
ATOM 670 O O . GLN A 1 92 ? -10.648 10.882 10.098 1.00 63.06 92 GLN A O 1
ATOM 675 N N . ASP A 1 93 ? -8.749 10.178 9.139 1.00 59.41 93 ASP A N 1
ATOM 676 C CA . ASP A 1 93 ? -7.867 11.174 9.779 1.00 59.41 93 ASP A CA 1
ATOM 677 C C . ASP A 1 93 ? -8.118 12.619 9.283 1.00 59.41 93 ASP A C 1
ATOM 679 O O . ASP A 1 93 ? -7.512 13.582 9.738 1.00 59.41 93 ASP A O 1
ATOM 683 N N . LYS A 1 94 ? -9.029 12.795 8.316 1.00 52.75 94 LYS A N 1
ATOM 684 C CA . LYS A 1 94 ? -9.396 14.094 7.737 1.00 52.75 94 LYS A CA 1
ATOM 685 C C . LYS A 1 94 ? -10.533 14.811 8.488 1.00 52.75 94 LYS A C 1
ATOM 687 O O . LYS A 1 94 ? -11.106 15.747 7.925 1.00 52.75 94 LYS A O 1
ATOM 692 N N . LYS A 1 95 ? -10.903 14.358 9.689 1.00 44.19 95 LYS A N 1
ATOM 693 C CA . LYS A 1 95 ? -12.038 14.866 10.475 1.00 44.19 95 LYS A CA 1
ATOM 694 C C . LYS A 1 95 ? -11.577 15.475 11.792 1.00 44.19 95 LYS A C 1
ATOM 696 O O . LYS A 1 95 ? -12.164 16.516 12.159 1.00 44.19 95 LYS A O 1
#

Mean predicted aligned error: 8.14 Å

Solvent-accessible surface area (backbone atoms only — not comparable to full-atom values): 5232 Å² total; per-residue (Å²): 134,83,75,72,64,44,64,67,53,57,41,51,68,36,70,65,53,32,51,39,68,72,35,57,66,61,42,47,53,48,59,69,29,70,51,40,46,49,47,50,48,54,55,41,69,79,20,64,64,58,48,50,50,15,51,54,36,24,74,73,55,39,50,64,54,41,49,52,54,51,50,54,35,54,71,30,76,68,41,36,54,32,53,52,50,48,53,47,57,71,55,60,78,77,116

Foldseek 3Di:
DDDLCAPVNVLCVPVLSVVLVVVVVLVVCLCPDPLNVVLVVLLVVVDPPLNVVCNVCRRVNRNVSVVVSLVVLCVDPSSVVSVVVSVVSSVVVVD

pLDDT: mean 77.73, std 10.71, range [37.41, 89.75]

Radius of gyration: 14.13 Å; Cα contacts (8 Å, |Δi|>4): 70; chains: 1; bounding box: 24×30×38 Å

Secondary structure (DSSP, 8-state):
------HHHHHHHSHHHHHHHH-HHHHHHHHHSHHHHHHHHHHHHTTHHHHHHHHHHHHTT--HHHHHHHHHHHHSHHHHHHHHHHHHHHHHTT-

Organism: NCBI:txid2763053